Protein AF-A0A2M9TI39-F1 (afdb_monomer)

Mean predicted aligned error: 11.12 Å

Solvent-accessible surface area (backbone atoms only — not comparable to full-atom values): 5118 Å² total; per-residue (Å²): 124,42,74,55,75,45,51,64,69,66,52,58,74,42,44,82,79,48,66,87,52,55,70,70,56,53,52,54,48,43,43,29,35,42,68,8,40,35,68,71,54,56,51,51,53,52,51,53,49,53,60,46,57,68,85,54,78,93,82,89,78,94,66,60,71,72,56,48,54,52,50,52,51,51,51,52,52,55,52,51,50,56,62,71,78,105

Foldseek 3Di:
DADQQDAPVVLVVCVVVCVVDDPVVSVLCCCCNHVVDDNVRSVVVVVVVVVCVVPHDDDDDDDDPVVVVVVVVVVVVVVVVVVVVD

Radius of gyration: 18.75 Å; Cα contacts (8 Å, |Δi|>4): 41; chains: 1; bounding box: 46×30×42 Å

pLDDT: mean 82.38, std 8.93, range [53.44, 94.31]

Nearest PDB structures (foldseek):
  3m8j-assembly1_B  TM=6.008E-01  e=1.988E+00  Escherichia coli

Sequence (86 aa):
MARPTMTAEAFEALQPRLSHLTLSTIEITREVLVEGKSQSEVARVRAAAKEIERGWRKVEVWLPPEMAEQVRKMEAEARAQLAREK

Structure (mmCIF, N/CA/C/O backbone):
data_AF-A0A2M9TI39-F1
#
_entry.id   AF-A0A2M9TI39-F1
#
loop_
_atom_site.group_PDB
_atom_site.id
_atom_site.type_symbol
_atom_site.label_atom_id
_atom_site.label_alt_id
_atom_site.label_comp_id
_atom_site.label_asym_id
_atom_site.label_entity_id
_atom_site.label_seq_id
_atom_site.pdbx_PDB_ins_code
_atom_site.Cartn_x
_atom_site.Cartn_y
_atom_site.Cartn_z
_atom_site.occupancy
_atom_site.B_iso_or_equiv
_atom_site.auth_seq_id
_atom_site.auth_comp_id
_atom_site.auth_asym_id
_atom_site.auth_atom_id
_atom_site.pdbx_PDB_model_num
ATOM 1 N N . MET A 1 1 ? -2.828 15.544 7.051 1.00 59.03 1 MET A N 1
ATOM 2 C CA . MET A 1 1 ? -3.065 14.831 8.324 1.00 59.03 1 MET A CA 1
ATOM 3 C C . MET A 1 1 ? -4.386 15.292 8.921 1.00 59.03 1 MET A C 1
ATOM 5 O O . MET A 1 1 ? -4.507 16.465 9.261 1.00 59.03 1 MET A O 1
ATOM 9 N N . ALA A 1 2 ? -5.389 14.414 8.961 1.00 69.50 2 ALA A N 1
ATOM 10 C CA . ALA A 1 2 ? -6.631 14.671 9.685 1.00 69.50 2 ALA A CA 1
ATOM 11 C C . ALA A 1 2 ? -6.418 14.367 11.179 1.00 69.50 2 ALA A C 1
ATOM 13 O O . ALA A 1 2 ? -5.465 13.691 11.564 1.00 69.50 2 ALA A O 1
ATOM 14 N N . ARG A 1 3 ? -7.270 14.900 12.055 1.00 76.88 3 ARG A N 1
ATOM 15 C CA . ARG A 1 3 ? -7.173 14.606 13.488 1.00 76.88 3 ARG A CA 1
ATOM 16 C C . ARG A 1 3 ? -7.818 13.238 13.766 1.00 76.88 3 ARG A C 1
ATOM 18 O O . ARG A 1 3 ? -8.967 13.058 13.358 1.00 76.88 3 ARG A O 1
ATOM 25 N N . PRO A 1 4 ? -7.142 12.306 14.468 1.00 79.31 4 PRO A N 1
ATOM 26 C CA . PRO A 1 4 ? -7.778 11.081 14.948 1.00 79.31 4 PRO A CA 1
ATOM 27 C C . PRO A 1 4 ? -9.048 11.424 15.727 1.00 79.31 4 PRO A C 1
ATOM 29 O O . PRO A 1 4 ? -9.026 12.292 16.603 1.00 79.31 4 PRO A O 1
ATOM 32 N N . THR A 1 5 ? -10.162 10.796 15.362 1.00 83.56 5 THR A N 1
ATOM 33 C CA . THR A 1 5 ? -11.484 11.097 15.937 1.00 83.56 5 THR A CA 1
ATOM 34 C C . THR A 1 5 ? -11.865 10.088 17.026 1.00 83.56 5 THR A C 1
ATOM 36 O O . THR A 1 5 ? -12.695 10.398 17.876 1.00 83.56 5 THR A O 1
ATOM 39 N N . MET A 1 6 ? -11.239 8.905 17.050 1.00 89.25 6 MET A N 1
ATOM 40 C CA . MET A 1 6 ? -11.429 7.880 18.084 1.00 89.25 6 MET A CA 1
ATOM 41 C C . MET A 1 6 ? -10.169 7.027 18.290 1.00 89.25 6 MET A C 1
ATOM 43 O O . MET A 1 6 ? -9.275 7.019 17.449 1.00 89.25 6 MET A O 1
ATOM 47 N N . THR A 1 7 ? -10.089 6.306 19.410 1.00 91.50 7 THR A N 1
ATOM 48 C CA . THR A 1 7 ? -8.983 5.377 19.697 1.00 91.50 7 THR A CA 1
ATOM 49 C C . THR A 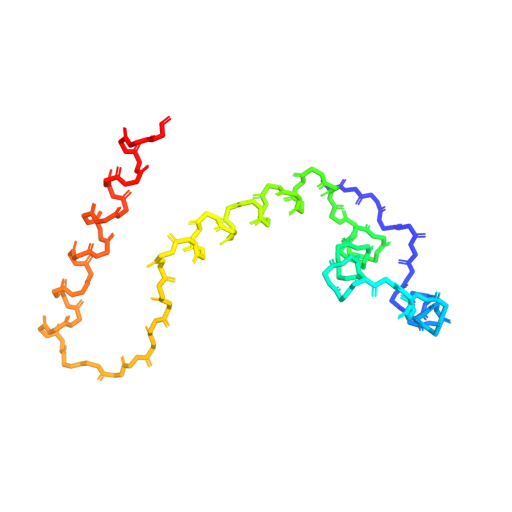1 7 ? -9.194 4.020 19.026 1.00 91.50 7 THR A C 1
ATOM 51 O O . THR A 1 7 ? -10.303 3.689 18.597 1.00 91.50 7 THR A O 1
ATOM 54 N N . ALA A 1 8 ? -8.131 3.213 18.962 1.00 88.75 8 ALA A N 1
ATOM 55 C CA . ALA A 1 8 ? -8.209 1.857 18.431 1.00 88.75 8 ALA A CA 1
ATOM 56 C C . ALA A 1 8 ? -9.180 0.993 19.248 1.00 88.75 8 ALA A C 1
ATOM 58 O O . ALA A 1 8 ? -10.060 0.381 18.656 1.00 88.75 8 ALA A O 1
ATOM 59 N N . GLU A 1 9 ? -9.112 1.004 20.587 1.00 87.44 9 GLU A N 1
ATOM 60 C CA . GLU A 1 9 ? -10.031 0.192 21.402 1.00 87.44 9 GLU A CA 1
ATOM 61 C C . GLU A 1 9 ? -11.498 0.594 21.215 1.00 87.44 9 GLU A C 1
ATOM 63 O O . GLU A 1 9 ? -12.375 -0.267 21.151 1.00 87.44 9 GLU A O 1
ATOM 68 N N . ALA A 1 10 ? -11.773 1.896 21.080 1.00 88.25 10 ALA A N 1
ATOM 69 C CA . ALA A 1 10 ? -13.124 2.383 20.820 1.00 88.25 10 ALA A CA 1
ATOM 70 C C . ALA A 1 10 ? -13.644 1.920 19.449 1.00 88.25 10 ALA A C 1
ATOM 72 O O . ALA A 1 10 ? -14.826 1.609 19.312 1.00 88.25 10 ALA A O 1
ATOM 73 N N . PHE A 1 11 ? -12.767 1.843 18.446 1.00 89.88 11 PHE A N 1
ATOM 74 C CA . PHE A 1 11 ? -13.106 1.316 17.129 1.00 89.88 11 PHE A CA 1
ATOM 75 C C . PHE A 1 11 ? -13.346 -0.201 17.159 1.00 89.88 11 PHE A C 1
ATOM 77 O O . PHE A 1 11 ? -14.333 -0.672 16.594 1.00 89.88 11 PHE A O 1
ATOM 84 N N . GLU A 1 12 ? -12.509 -0.963 17.869 1.00 89.62 12 GLU A N 1
ATOM 85 C CA . GLU A 1 12 ? -12.675 -2.418 17.993 1.00 89.62 12 GLU A CA 1
ATOM 86 C C . GLU A 1 12 ? -13.988 -2.789 18.698 1.00 89.62 12 GLU A C 1
ATOM 88 O O . GLU A 1 12 ? -14.687 -3.711 18.277 1.00 89.62 12 GLU A O 1
ATOM 93 N N . ALA A 1 13 ? -14.409 -2.004 19.694 1.00 91.69 13 ALA A N 1
ATOM 94 C CA . ALA A 1 13 ? -15.711 -2.172 20.343 1.00 91.69 13 ALA A CA 1
ATOM 95 C C . ALA A 1 13 ? -16.907 -2.000 19.378 1.00 91.69 13 ALA A C 1
ATOM 97 O O . ALA A 1 13 ? -18.003 -2.498 19.650 1.00 91.69 13 ALA A O 1
ATOM 98 N N . LEU A 1 14 ? -16.719 -1.318 18.241 1.00 88.31 14 LEU A N 1
ATOM 99 C CA . LEU A 1 14 ? -17.744 -1.130 17.213 1.00 88.31 14 LEU A CA 1
ATOM 100 C C . LEU A 1 14 ? -17.737 -2.234 16.143 1.00 88.31 14 LEU A C 1
ATOM 102 O O . LEU A 1 14 ? -18.735 -2.355 15.427 1.00 88.31 14 LEU A O 1
ATOM 106 N N . GLN A 1 15 ? -16.697 -3.075 16.054 1.00 81.81 15 GLN A N 1
ATOM 107 C CA . GLN A 1 15 ? -16.583 -4.128 15.031 1.00 81.81 15 GLN A CA 1
ATOM 108 C C . GLN A 1 15 ? -17.825 -5.026 14.887 1.00 81.81 15 GLN A C 1
ATOM 110 O O . GLN A 1 15 ? -18.252 -5.235 13.748 1.00 81.81 15 GLN A O 1
ATOM 115 N N . PRO A 1 16 ? -18.479 -5.509 15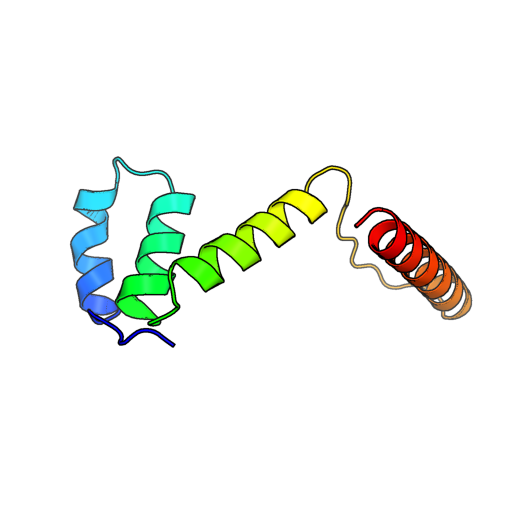.969 1.00 87.31 16 PRO A N 1
ATOM 116 C CA . PRO A 1 16 ? -19.666 -6.357 15.836 1.00 87.31 16 PRO A CA 1
ATOM 117 C C . PRO A 1 16 ? -20.795 -5.679 15.053 1.00 87.31 16 PRO A C 1
ATOM 119 O O . PRO A 1 16 ? -21.537 -6.330 14.316 1.00 87.31 16 PRO A O 1
ATOM 122 N N . ARG A 1 17 ? -20.898 -4.349 15.167 1.00 85.88 17 ARG A N 1
ATOM 123 C CA . ARG A 1 17 ? -21.903 -3.530 14.478 1.00 85.88 17 ARG A CA 1
ATOM 124 C C . ARG A 1 17 ? -21.509 -3.220 13.038 1.00 85.88 17 ARG A C 1
ATOM 126 O O . ARG A 1 17 ? -22.388 -2.956 12.227 1.00 85.88 17 ARG A O 1
ATOM 133 N N . LEU A 1 18 ? -20.217 -3.271 12.717 1.00 82.19 18 LEU A N 1
ATOM 134 C CA . LEU A 1 18 ? -19.672 -3.049 11.375 1.00 82.19 18 LEU A CA 1
ATOM 135 C C . LEU A 1 18 ? -19.627 -4.331 10.527 1.00 82.19 18 LEU A C 1
ATOM 137 O O . LEU A 1 18 ? -19.279 -4.259 9.356 1.00 82.19 18 LEU A O 1
ATOM 141 N N . SER A 1 19 ? -20.029 -5.478 11.081 1.00 80.38 19 SER A N 1
ATOM 142 C CA . SER A 1 19 ? -20.030 -6.798 10.421 1.00 80.38 19 SER A CA 1
ATOM 143 C C . SER A 1 19 ? -20.809 -6.875 9.100 1.00 80.38 19 SER A C 1
ATOM 145 O O . SER A 1 19 ? -20.564 -7.768 8.295 1.00 80.38 19 SER A O 1
ATOM 147 N N . HIS A 1 20 ? -21.728 -5.939 8.856 1.00 85.56 20 HIS A N 1
ATOM 148 C CA . HIS A 1 20 ? -22.486 -5.828 7.608 1.00 85.56 20 HIS A CA 1
ATOM 149 C C . HIS A 1 20 ? -21.721 -5.106 6.481 1.00 85.56 20 HIS A C 1
ATOM 151 O O . HIS A 1 20 ? -22.170 -5.110 5.335 1.00 85.56 20 HIS A O 1
ATOM 157 N N . LEU A 1 21 ? -20.598 -4.452 6.792 1.00 84.19 21 LEU A N 1
ATOM 158 C CA . LEU A 1 21 ? -19.766 -3.737 5.828 1.00 84.19 21 LEU A CA 1
ATOM 159 C C . LEU A 1 21 ? -18.686 -4.648 5.245 1.00 84.19 21 LEU A C 1
ATOM 161 O O . LEU A 1 21 ? -18.280 -5.645 5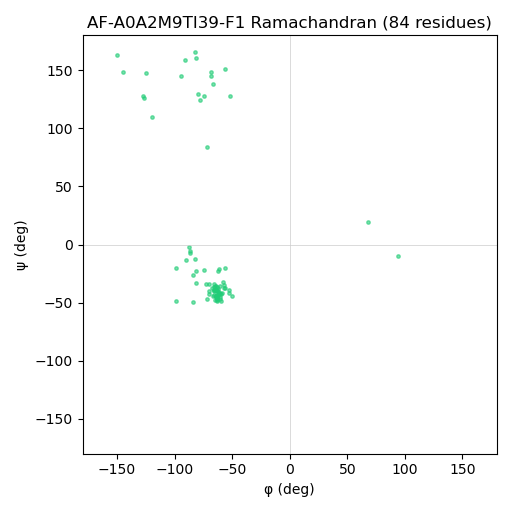.839 1.00 84.19 21 LEU A O 1
ATOM 165 N N . THR A 1 22 ? -18.164 -4.267 4.079 1.00 84.62 22 THR A N 1
ATOM 166 C CA . THR A 1 22 ? -17.016 -4.973 3.500 1.00 84.62 22 THR A CA 1
ATOM 167 C C . THR A 1 22 ? -15.757 -4.739 4.333 1.00 84.62 22 THR A C 1
ATOM 169 O O . THR A 1 22 ? -15.564 -3.648 4.877 1.00 84.62 22 THR A O 1
ATOM 172 N N . LEU A 1 23 ? -14.856 -5.727 4.363 1.00 80.69 23 LEU A N 1
ATOM 173 C CA . LEU A 1 23 ? -13.555 -5.607 5.034 1.00 80.69 23 LEU A CA 1
ATOM 174 C C . LEU A 1 23 ? -12.791 -4.359 4.565 1.00 80.69 23 LEU A C 1
ATOM 176 O O . LEU A 1 23 ? -12.294 -3.595 5.387 1.00 80.69 23 LEU A O 1
ATOM 180 N N . SER A 1 24 ? -12.818 -4.067 3.259 1.00 79.12 24 SER A N 1
ATOM 181 C CA . SER A 1 24 ? -12.198 -2.856 2.709 1.00 79.12 24 SER A CA 1
ATOM 182 C C . SER A 1 24 ? -12.802 -1.566 3.272 1.00 79.12 24 SER A C 1
ATOM 184 O O . SER A 1 24 ? -12.077 -0.591 3.451 1.00 79.12 24 SER A O 1
ATOM 186 N N . THR A 1 25 ? -14.110 -1.520 3.533 1.00 83.94 25 THR A N 1
ATOM 187 C CA . THR A 1 25 ? -14.767 -0.347 4.129 1.00 83.94 25 THR A CA 1
ATOM 188 C C . THR A 1 25 ? -14.360 -0.174 5.589 1.00 83.94 25 THR A C 1
ATOM 190 O O . THR A 1 25 ? -14.117 0.951 6.029 1.00 83.94 25 THR A O 1
ATOM 193 N N . ILE A 1 26 ? -14.255 -1.276 6.332 1.00 87.00 26 ILE A N 1
ATOM 194 C CA . ILE A 1 26 ? -13.837 -1.269 7.738 1.00 87.00 26 ILE A CA 1
ATOM 195 C C . ILE A 1 26 ? -12.392 -0.768 7.853 1.00 87.00 26 ILE A C 1
ATOM 197 O O . ILE A 1 26 ? -12.121 0.124 8.654 1.00 87.00 26 ILE A O 1
ATOM 201 N N . GLU A 1 27 ? -11.489 -1.254 7.000 1.00 87.25 27 GLU A N 1
ATOM 202 C CA . GLU A 1 27 ? -10.093 -0.804 6.960 1.00 87.25 27 GLU A CA 1
ATOM 203 C C . GLU A 1 27 ? -9.964 0.696 6.672 1.00 87.25 27 GLU A C 1
ATOM 205 O O . GLU A 1 27 ? -9.287 1.405 7.413 1.00 87.25 27 GLU A O 1
ATOM 210 N N . ILE A 1 28 ? -10.655 1.205 5.641 1.00 87.12 28 ILE A N 1
ATOM 211 C CA . ILE A 1 28 ? -10.642 2.639 5.298 1.00 87.12 28 ILE A CA 1
ATOM 212 C C . ILE A 1 28 ? -11.140 3.474 6.481 1.00 87.12 28 ILE A C 1
ATOM 214 O O . ILE A 1 28 ? -10.580 4.522 6.801 1.00 87.12 28 ILE A O 1
ATOM 218 N N . THR A 1 29 ? -12.193 3.000 7.143 1.00 85.69 29 THR A N 1
ATOM 219 C CA . THR A 1 29 ? -12.787 3.694 8.284 1.00 85.69 29 THR A CA 1
ATOM 220 C C . THR A 1 29 ? -11.814 3.725 9.467 1.00 85.69 29 THR A C 1
ATOM 222 O O . THR A 1 29 ? -11.667 4.770 10.099 1.00 85.69 29 THR A O 1
ATOM 225 N N . ARG A 1 30 ? -11.081 2.634 9.725 1.00 89.62 30 ARG A N 1
ATOM 226 C CA . ARG A 1 30 ? -10.028 2.572 10.752 1.00 89.62 30 ARG A CA 1
ATOM 227 C C .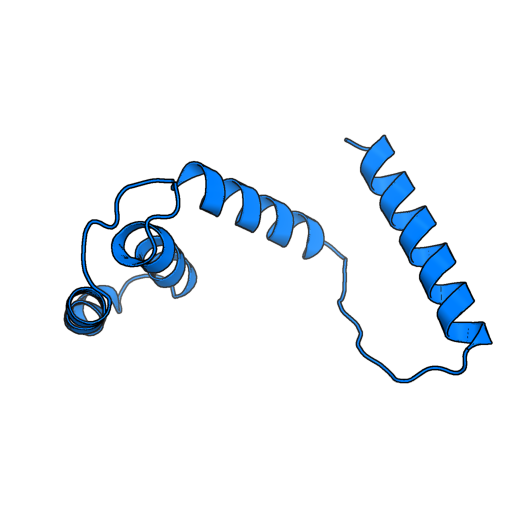 ARG A 1 30 ? -8.879 3.535 10.447 1.00 89.62 30 ARG A C 1
ATOM 229 O O . ARG A 1 30 ? -8.477 4.309 11.312 1.00 89.62 30 ARG A O 1
ATOM 236 N N . GLU A 1 31 ? -8.390 3.534 9.210 1.00 89.00 31 GLU A N 1
ATOM 237 C CA . GLU A 1 31 ? -7.318 4.421 8.738 1.00 89.00 31 GLU A CA 1
ATOM 238 C C . GLU A 1 31 ? -7.646 5.910 8.952 1.00 89.00 31 GLU A C 1
ATOM 240 O O . GLU A 1 31 ? -6.786 6.710 9.319 1.00 89.00 31 GLU A O 1
ATOM 245 N N . VAL A 1 32 ? -8.906 6.298 8.763 1.00 90.12 32 VAL A N 1
ATOM 246 C CA . VAL A 1 32 ? -9.334 7.694 8.916 1.00 90.12 32 VAL A CA 1
ATOM 247 C C . VAL A 1 32 ? -9.642 8.035 10.374 1.00 90.12 32 VAL A C 1
ATOM 249 O O . VAL A 1 32 ? -9.171 9.051 10.885 1.00 90.12 32 VAL A O 1
ATOM 252 N N . LEU A 1 33 ? -10.436 7.207 11.056 1.00 87.81 33 LEU A N 1
ATOM 253 C CA . LEU A 1 33 ? -10.967 7.537 12.381 1.00 87.81 33 LEU A CA 1
ATOM 254 C C . LEU A 1 33 ? -9.968 7.277 13.511 1.00 87.81 33 LEU A C 1
ATOM 256 O O . LEU A 1 33 ? -9.972 8.034 14.483 1.00 87.81 33 LEU A O 1
ATOM 260 N N . VAL A 1 34 ? -9.116 6.256 13.369 1.00 90.88 34 VAL A N 1
ATOM 261 C CA . VAL A 1 34 ? -8.124 5.848 14.377 1.00 90.88 34 VAL A CA 1
ATOM 262 C C . VAL A 1 34 ? -6.742 6.396 14.044 1.00 90.88 34 VAL A C 1
ATOM 264 O O . VAL A 1 34 ? -6.093 6.997 14.895 1.00 90.88 34 VAL A O 1
ATOM 267 N N . GLU A 1 35 ? -6.288 6.225 12.801 1.00 86.62 35 GLU A N 1
ATOM 268 C CA . GLU A 1 35 ? -4.932 6.637 12.399 1.00 86.62 35 GLU A CA 1
ATOM 269 C C . GLU A 1 35 ? -4.863 8.108 11.953 1.00 86.62 35 GLU A C 1
ATOM 271 O O . GLU A 1 35 ? -3.774 8.639 11.744 1.00 86.62 35 GLU A O 1
ATOM 276 N N . GLY A 1 36 ? -6.007 8.794 11.822 1.00 88.69 36 GLY A N 1
ATOM 277 C CA . GLY A 1 36 ? -6.064 10.212 11.449 1.00 88.69 36 GLY A CA 1
ATOM 278 C C . GLY A 1 36 ? -5.619 10.494 10.010 1.00 88.69 36 GLY A C 1
ATOM 279 O O . GLY A 1 36 ? -5.265 11.627 9.667 1.00 88.69 36 GLY A O 1
ATOM 280 N N . LYS A 1 37 ? -5.610 9.492 9.128 1.00 89.31 37 LYS A N 1
ATOM 281 C CA . LYS A 1 37 ? -5.298 9.726 7.714 1.00 89.31 37 LYS A CA 1
ATOM 282 C C . LYS A 1 37 ? -6.415 10.542 7.066 1.00 89.31 37 LYS A C 1
ATOM 284 O O . LYS A 1 37 ? -7.593 10.389 7.390 1.00 89.31 37 LYS A O 1
ATOM 289 N N . SER A 1 38 ? -6.068 11.421 6.125 1.00 90.38 38 SER A N 1
ATOM 290 C CA . SER A 1 38 ? -7.096 12.100 5.335 1.00 90.38 38 SER A CA 1
ATOM 291 C C . SER A 1 38 ? -7.823 11.092 4.447 1.00 90.38 38 SER A C 1
ATOM 293 O O . SER A 1 38 ? -7.181 10.277 3.784 1.00 90.38 38 SER A O 1
ATOM 295 N N . GLN A 1 39 ? -9.150 11.201 4.349 1.00 85.44 39 GLN A N 1
ATOM 296 C CA . GLN A 1 39 ? -9.944 10.395 3.412 1.00 85.44 39 GLN A CA 1
ATOM 297 C C . GLN A 1 39 ? -9.406 10.509 1.976 1.00 85.44 39 GLN A C 1
ATOM 299 O O . GLN A 1 39 ? -9.299 9.511 1.266 1.00 85.44 39 GLN A O 1
ATOM 304 N N . SER A 1 40 ? -8.988 11.713 1.573 1.00 86.75 40 SER A N 1
ATOM 305 C CA . SER A 1 40 ? -8.407 11.971 0.252 1.00 86.75 40 SER A CA 1
ATOM 306 C C . SER A 1 40 ? -7.059 11.273 0.046 1.00 86.75 40 SER A C 1
ATOM 308 O O . SER A 1 40 ? -6.750 10.859 -1.068 1.00 86.75 40 SER A O 1
ATOM 310 N N . GLU A 1 41 ? -6.250 11.133 1.099 1.00 83.75 41 GLU A N 1
ATOM 311 C CA . GLU A 1 41 ? -4.964 10.422 1.045 1.00 83.75 41 GLU A CA 1
ATOM 312 C C . GLU A 1 41 ? -5.194 8.911 0.929 1.00 83.75 41 GLU A C 1
ATOM 314 O O . GLU A 1 41 ? -4.639 8.279 0.031 1.00 83.75 41 GLU A O 1
ATOM 319 N N . VAL A 1 42 ? -6.083 8.348 1.756 1.00 85.75 42 VAL A N 1
ATOM 320 C CA . VAL A 1 42 ? -6.450 6.920 1.714 1.00 85.75 42 VAL A CA 1
ATOM 321 C C . VAL A 1 42 ? -7.037 6.545 0.348 1.00 85.75 42 VAL A C 1
ATOM 323 O O . VAL A 1 42 ? -6.651 5.532 -0.238 1.00 85.75 42 VAL A O 1
ATOM 326 N N . ALA A 1 43 ? -7.910 7.389 -0.213 1.00 83.94 43 ALA A N 1
ATOM 327 C CA . ALA A 1 43 ? -8.482 7.179 -1.541 1.00 83.94 43 ALA A CA 1
ATOM 328 C C . ALA A 1 43 ? -7.415 7.182 -2.649 1.00 83.94 43 ALA A C 1
ATOM 330 O O . ALA A 1 43 ? -7.436 6.310 -3.517 1.00 83.94 43 ALA A O 1
ATOM 331 N N . ARG A 1 44 ? -6.452 8.115 -2.609 1.00 82.06 44 ARG A N 1
ATOM 332 C CA . ARG A 1 44 ? -5.344 8.174 -3.582 1.00 82.06 44 ARG A CA 1
ATOM 333 C C . ARG A 1 44 ? -4.447 6.942 -3.507 1.00 82.06 44 ARG A C 1
ATOM 335 O O . ARG A 1 44 ? -4.112 6.383 -4.547 1.00 82.06 44 ARG A O 1
ATOM 342 N N . VAL A 1 45 ? -4.085 6.507 -2.299 1.00 82.31 45 VAL A N 1
ATOM 343 C CA . VAL A 1 45 ? -3.238 5.320 -2.095 1.00 82.31 45 VAL A CA 1
ATOM 344 C C . VAL A 1 45 ? -3.939 4.063 -2.605 1.00 82.31 45 VAL A C 1
ATOM 346 O O . VAL A 1 45 ? -3.340 3.294 -3.350 1.00 82.31 45 VAL A O 1
ATOM 349 N N . ARG A 1 46 ? -5.223 3.873 -2.281 1.00 80.69 46 ARG A N 1
ATOM 350 C CA . ARG A 1 46 ? -5.983 2.704 -2.750 1.00 80.69 46 ARG A CA 1
ATOM 351 C C . ARG A 1 46 ? -6.270 2.739 -4.250 1.00 80.69 46 ARG A C 1
ATOM 353 O O . ARG A 1 46 ? -6.270 1.687 -4.879 1.00 80.69 46 ARG A O 1
ATOM 360 N N . ALA A 1 47 ? -6.480 3.916 -4.841 1.00 76.44 47 ALA A N 1
ATOM 361 C CA . ALA A 1 47 ? -6.574 4.053 -6.294 1.00 76.44 47 ALA A CA 1
ATOM 362 C C . ALA A 1 47 ? -5.252 3.663 -6.973 1.00 76.44 47 ALA A C 1
ATOM 364 O O . ALA A 1 47 ? -5.264 2.881 -7.917 1.00 76.44 47 ALA A O 1
ATOM 365 N N . ALA A 1 48 ? -4.115 4.127 -6.446 1.00 70.94 48 ALA A N 1
ATOM 366 C CA . ALA A 1 48 ? -2.799 3.724 -6.936 1.00 70.94 48 ALA A CA 1
ATOM 367 C C . ALA A 1 48 ? -2.552 2.213 -6.767 1.00 70.94 48 ALA A C 1
ATOM 369 O O . ALA A 1 48 ? -2.027 1.582 -7.676 1.00 70.94 48 ALA A O 1
ATOM 370 N N . ALA A 1 49 ? -2.975 1.620 -5.646 1.00 69.94 49 ALA A N 1
ATOM 371 C CA . ALA A 1 49 ? -2.879 0.178 -5.426 1.00 69.94 49 ALA A CA 1
ATOM 372 C C . ALA A 1 49 ? -3.732 -0.620 -6.428 1.00 69.94 49 ALA A C 1
ATOM 374 O O . ALA A 1 49 ? -3.230 -1.566 -7.025 1.00 69.94 49 ALA A O 1
ATOM 375 N N . LYS A 1 50 ? -4.979 -0.202 -6.690 1.00 69.19 50 LYS A N 1
ATOM 376 C CA . LYS A 1 50 ? -5.852 -0.842 -7.692 1.00 69.19 50 LYS A CA 1
ATOM 377 C C . LYS A 1 50 ? -5.316 -0.739 -9.120 1.00 69.19 50 LYS A C 1
ATOM 379 O O . LYS A 1 50 ? -5.498 -1.666 -9.902 1.00 69.19 50 LYS A O 1
ATOM 384 N N . GLU A 1 51 ? -4.680 0.376 -9.467 1.00 62.62 51 GLU A N 1
ATOM 385 C CA . GLU A 1 51 ? -4.013 0.544 -10.765 1.00 62.62 51 GLU A CA 1
ATOM 386 C C . GLU A 1 51 ? -2.839 -0.428 -10.917 1.00 62.62 51 GLU A C 1
ATOM 388 O O . GLU A 1 51 ? -2.668 -1.024 -11.975 1.00 62.62 51 GLU A O 1
ATOM 393 N N . ILE A 1 52 ? -2.081 -0.658 -9.842 1.00 62.28 52 ILE A N 1
ATOM 394 C CA . ILE A 1 52 ? -1.025 -1.676 -9.818 1.00 62.28 52 ILE A CA 1
ATOM 395 C C . ILE A 1 52 ? -1.649 -3.081 -9.918 1.00 62.28 52 ILE A C 1
ATOM 397 O O . ILE A 1 52 ? -1.210 -3.897 -10.715 1.00 62.28 52 ILE A O 1
ATOM 401 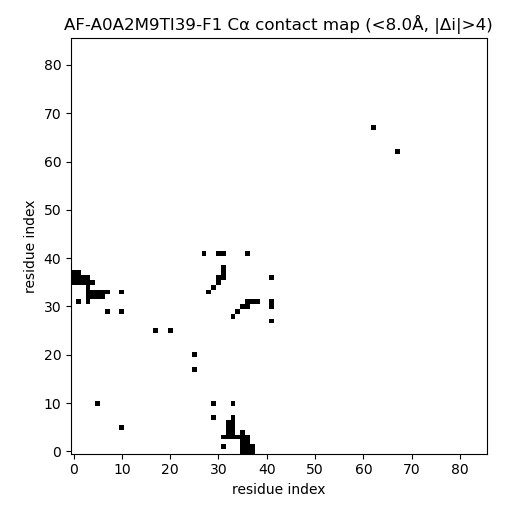N N . GLU A 1 53 ? -2.727 -3.377 -9.193 1.00 57.44 53 GLU A N 1
ATOM 402 C CA . GLU A 1 53 ? -3.388 -4.694 -9.234 1.00 57.44 53 GLU A CA 1
ATOM 403 C C . GLU A 1 53 ? -3.963 -5.073 -10.612 1.00 57.44 53 GLU A C 1
ATOM 405 O O . GLU A 1 53 ? -4.121 -6.261 -10.910 1.00 57.44 53 GLU A O 1
ATOM 410 N N . ARG A 1 54 ? -4.258 -4.101 -11.488 1.00 60.00 54 ARG A N 1
ATOM 411 C CA . ARG A 1 54 ? -4.668 -4.371 -12.873 1.00 60.00 54 ARG A CA 1
ATOM 412 C C . ARG A 1 54 ? -3.471 -4.861 -13.695 1.00 60.00 54 ARG A C 1
ATOM 414 O O . ARG A 1 54 ? -2.823 -4.106 -14.407 1.00 60.00 54 ARG A O 1
ATOM 421 N N . GLY A 1 55 ? -3.195 -6.159 -13.607 1.00 69.88 55 GLY A N 1
ATOM 422 C CA . GLY A 1 55 ? -2.228 -6.859 -14.457 1.00 69.88 55 GLY A CA 1
ATOM 423 C C . GLY A 1 55 ? -0.812 -6.981 -13.890 1.00 69.88 55 GLY A C 1
ATOM 424 O O . GLY A 1 55 ? -0.036 -7.767 -14.433 1.00 69.88 55 GLY A O 1
ATOM 425 N N . TRP A 1 56 ? -0.476 -6.302 -12.786 1.00 75.50 56 TRP A N 1
ATOM 426 C CA . TRP A 1 56 ? 0.826 -6.470 -12.135 1.00 75.50 56 TRP A CA 1
ATOM 427 C C . TRP A 1 56 ? 0.773 -7.502 -11.012 1.00 75.50 56 TRP A C 1
ATOM 429 O O . TRP A 1 56 ? -0.207 -7.627 -10.279 1.00 75.50 56 TRP A O 1
ATOM 439 N N . ARG A 1 57 ? 1.867 -8.251 -10.859 1.00 74.75 57 ARG A N 1
ATOM 440 C CA . ARG A 1 57 ? 2.039 -9.266 -9.817 1.00 74.75 57 ARG A CA 1
ATOM 441 C C . ARG A 1 57 ? 3.328 -8.996 -9.050 1.00 74.75 57 ARG A C 1
ATOM 443 O O . ARG A 1 57 ? 4.394 -8.944 -9.655 1.00 74.75 57 ARG A O 1
ATOM 450 N N . LYS A 1 58 ? 3.241 -8.888 -7.720 1.00 76.75 58 LYS A N 1
ATOM 451 C CA . LYS A 1 58 ? 4.425 -8.848 -6.848 1.00 76.75 58 LYS A CA 1
ATOM 452 C C . LYS A 1 58 ? 5.023 -10.254 -6.744 1.00 76.75 58 LYS A C 1
ATOM 454 O O . LYS A 1 58 ? 4.307 -11.201 -6.426 1.00 76.75 58 LYS A O 1
ATOM 459 N N . VAL A 1 59 ? 6.322 -10.382 -7.002 1.00 78.94 59 VAL A N 1
ATOM 460 C CA . VAL A 1 59 ? 7.075 -11.638 -6.879 1.00 78.94 59 VAL 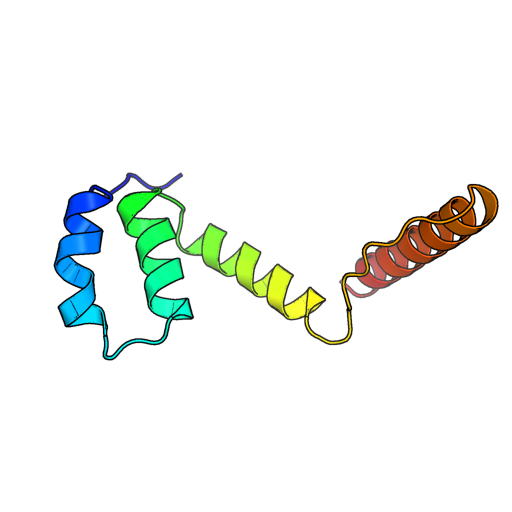A CA 1
ATOM 461 C C . VAL A 1 59 ? 8.297 -11.388 -5.997 1.00 78.94 59 VAL A C 1
ATOM 463 O O . VAL A 1 59 ? 9.059 -10.462 -6.259 1.00 78.94 59 VAL A O 1
ATOM 466 N N . GLU A 1 60 ? 8.484 -12.203 -4.957 1.00 81.94 60 GLU A N 1
ATOM 467 C CA . GLU A 1 60 ? 9.648 -12.163 -4.060 1.00 81.94 60 GLU A CA 1
ATOM 468 C C . GLU 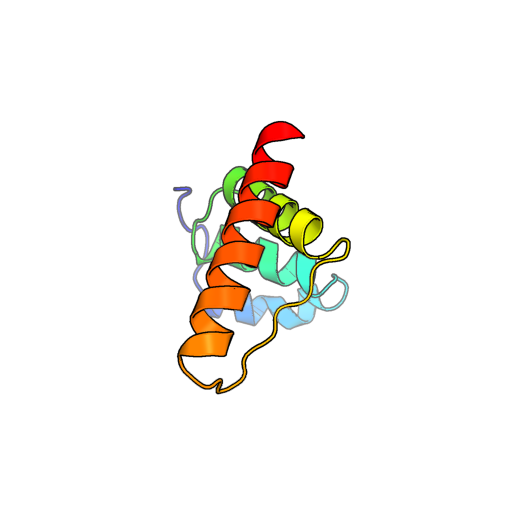A 1 60 ? 10.372 -13.511 -4.137 1.00 81.94 60 GLU A C 1
ATOM 470 O O . GLU A 1 60 ? 9.846 -14.531 -3.696 1.00 81.94 60 GLU A O 1
ATOM 475 N N . VAL A 1 61 ? 11.561 -13.526 -4.746 1.00 88.25 61 VAL A N 1
ATOM 476 C CA . VAL A 1 61 ? 12.387 -14.728 -4.940 1.00 88.25 61 VAL A CA 1
ATOM 477 C C . VAL A 1 61 ? 13.872 -14.382 -4.835 1.00 88.25 61 VAL A C 1
ATOM 479 O O . VAL A 1 61 ? 14.290 -13.287 -5.210 1.00 88.25 61 VAL A O 1
ATOM 482 N N . TRP A 1 62 ? 14.679 -15.323 -4.345 1.00 91.06 62 TRP A N 1
ATOM 483 C CA . TRP A 1 62 ? 16.136 -15.194 -4.361 1.00 91.06 62 TRP A CA 1
ATOM 484 C C . TRP A 1 62 ? 16.666 -15.510 -5.757 1.00 91.06 62 TRP A C 1
ATOM 486 O O . TRP A 1 62 ? 16.406 -16.587 -6.293 1.00 91.06 62 TRP A O 1
ATOM 496 N N . LEU A 1 63 ? 17.407 -14.568 -6.338 1.00 91.25 63 LEU A N 1
ATOM 497 C CA . LEU A 1 63 ? 17.946 -14.662 -7.691 1.00 91.25 63 LEU A CA 1
ATOM 498 C C . LEU A 1 63 ? 19.467 -14.466 -7.675 1.00 91.25 63 LEU A C 1
ATOM 500 O O . LEU A 1 63 ? 19.971 -13.680 -6.867 1.00 91.25 63 LEU A O 1
ATOM 504 N N . PRO A 1 64 ? 20.207 -15.121 -8.585 1.00 94.31 64 PRO A N 1
ATOM 505 C CA . PRO A 1 64 ? 21.596 -14.778 -8.862 1.00 94.31 64 PRO A CA 1
ATOM 506 C C . PRO A 1 64 ? 21.738 -13.300 -9.271 1.00 94.31 64 PRO A C 1
ATOM 508 O O . PRO A 1 64 ? 20.811 -12.740 -9.868 1.00 94.31 64 PRO A O 1
ATOM 511 N N . PRO A 1 65 ? 22.892 -12.662 -9.006 1.00 91.06 65 PRO A N 1
ATOM 512 C CA . PRO A 1 65 ? 23.081 -11.225 -9.221 1.00 91.06 65 PRO A CA 1
ATOM 513 C C . PRO A 1 65 ? 22.811 -10.787 -10.668 1.00 91.06 65 PRO A C 1
ATOM 515 O O . PRO A 1 65 ? 22.201 -9.745 -10.882 1.00 91.06 65 PRO A O 1
ATOM 518 N N . GLU A 1 66 ? 23.177 -11.603 -11.659 1.00 92.19 66 GLU A N 1
ATOM 519 C CA . GLU A 1 66 ? 22.926 -11.299 -13.075 1.00 92.19 66 GLU A CA 1
ATOM 520 C C . GLU A 1 66 ? 21.425 -11.207 -13.403 1.00 92.19 66 GLU A C 1
ATOM 522 O O . GLU A 1 66 ? 20.991 -10.298 -14.111 1.00 92.19 66 GLU A O 1
ATOM 527 N N . MET A 1 67 ? 20.606 -12.098 -12.834 1.00 87.25 67 MET A N 1
ATOM 528 C CA . MET A 1 67 ? 19.150 -12.071 -13.020 1.00 87.25 67 MET A CA 1
ATOM 529 C C . MET A 1 67 ? 18.502 -10.919 -12.250 1.00 87.25 67 MET A C 1
ATOM 531 O O . MET A 1 67 ? 17.537 -10.329 -12.732 1.00 87.25 67 MET A O 1
ATOM 535 N N . ALA A 1 68 ? 19.037 -10.561 -11.080 1.00 91.50 68 ALA A N 1
ATOM 536 C CA . ALA A 1 68 ? 18.566 -9.399 -10.332 1.00 91.50 68 ALA A CA 1
ATOM 537 C C . ALA A 1 68 ? 18.762 -8.098 -11.131 1.00 91.50 68 ALA A C 1
ATOM 539 O O . ALA A 1 68 ? 17.855 -7.270 -11.183 1.00 91.50 68 ALA A O 1
ATOM 540 N N . GLU A 1 69 ? 19.900 -7.938 -11.814 1.00 90.31 69 GLU A N 1
ATOM 541 C CA . GLU A 1 69 ? 20.146 -6.794 -12.701 1.00 90.31 69 GLU A CA 1
ATOM 542 C C . GLU A 1 69 ? 19.181 -6.759 -13.893 1.00 90.31 69 GLU A C 1
ATOM 544 O O . GLU A 1 69 ? 18.689 -5.694 -14.272 1.00 90.31 69 GLU A O 1
ATOM 549 N N . GLN A 1 70 ? 18.855 -7.918 -14.466 1.00 88.88 70 GLN A N 1
ATOM 550 C CA . GLN A 1 70 ? 17.885 -8.004 -15.557 1.00 88.88 70 GLN A CA 1
ATOM 551 C C . GLN A 1 70 ? 16.469 -7.614 -15.106 1.00 88.88 70 GLN A C 1
ATOM 553 O O . GLN A 1 70 ? 15.798 -6.845 -15.796 1.00 88.88 70 GLN A O 1
ATOM 558 N N . VAL A 1 71 ? 16.027 -8.083 -13.934 1.00 88.88 71 VAL A N 1
ATOM 559 C CA . VAL A 1 71 ? 14.723 -7.709 -13.361 1.00 88.88 71 VAL A CA 1
ATOM 560 C C . VAL A 1 71 ? 14.685 -6.220 -13.008 1.00 88.88 71 VAL A C 1
ATOM 562 O O . VAL A 1 71 ? 13.692 -5.565 -13.307 1.00 88.88 71 VAL A O 1
ATOM 565 N N . ARG A 1 72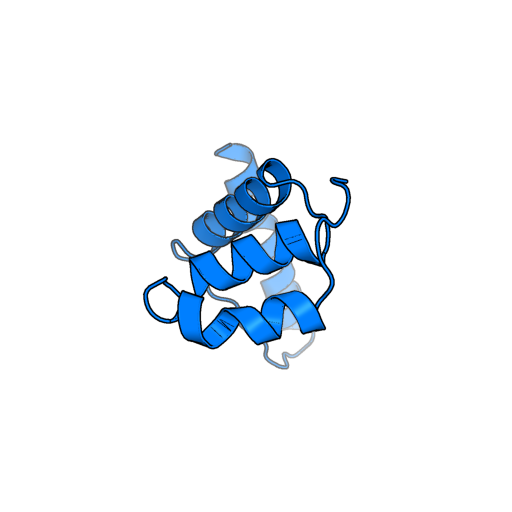 ? 15.773 -5.647 -12.473 1.00 86.56 72 ARG A N 1
ATOM 566 C CA . ARG A 1 72 ? 15.879 -4.199 -12.202 1.00 86.56 72 ARG A CA 1
ATOM 567 C C . ARG A 1 72 ? 15.738 -3.354 -13.468 1.00 86.56 72 ARG A C 1
ATOM 569 O O . ARG A 1 72 ? 15.062 -2.328 -13.443 1.00 86.56 72 ARG A O 1
ATOM 576 N N . LYS A 1 73 ? 16.351 -3.777 -14.580 1.00 89.88 73 LYS A N 1
ATOM 577 C CA . LYS A 1 73 ? 16.191 -3.103 -15.881 1.00 89.88 73 LYS A CA 1
ATOM 578 C C . LYS A 1 73 ? 14.745 -3.172 -16.368 1.00 89.88 73 LYS A C 1
ATOM 580 O O . LYS A 1 73 ? 14.185 -2.143 -16.730 1.00 89.88 73 LYS A O 1
ATOM 585 N N . MET A 1 74 ? 14.132 -4.354 -16.300 1.00 88.44 74 MET A N 1
ATOM 586 C CA . MET A 1 74 ? 12.736 -4.553 -16.694 1.00 88.44 74 MET A CA 1
ATOM 587 C C . MET A 1 74 ? 11.768 -3.722 -15.835 1.00 88.44 74 MET A C 1
ATOM 589 O O . MET A 1 74 ? 10.861 -3.090 -16.370 1.00 88.44 74 MET A O 1
ATOM 593 N N . GLU A 1 75 ? 11.983 -3.660 -14.518 1.00 88.62 75 GLU A N 1
ATOM 594 C CA . GLU A 1 75 ? 11.212 -2.811 -13.602 1.00 88.62 75 GLU A CA 1
ATOM 595 C C . GLU A 1 75 ? 11.342 -1.327 -13.976 1.00 88.62 75 GLU A C 1
ATOM 597 O O . GLU A 1 75 ? 10.341 -0.611 -14.042 1.00 88.62 75 GLU A O 1
ATOM 602 N N . ALA A 1 76 ? 12.563 -0.861 -14.258 1.00 85.19 76 ALA A N 1
ATOM 603 C CA . ALA A 1 76 ? 12.821 0.524 -14.636 1.00 85.19 76 ALA A CA 1
ATOM 604 C C . ALA A 1 76 ? 12.133 0.909 -15.957 1.00 85.19 76 ALA A C 1
ATOM 606 O O . ALA A 1 76 ? 11.533 1.983 -16.043 1.00 85.19 76 ALA A O 1
ATOM 607 N N . GLU A 1 77 ? 12.177 0.034 -16.963 1.00 86.31 77 GLU A N 1
ATOM 608 C CA . GLU A 1 77 ? 11.501 0.230 -18.250 1.00 86.31 77 GLU A CA 1
ATOM 609 C C . GLU A 1 77 ? 9.979 0.249 -18.092 1.00 86.31 77 GLU A C 1
ATOM 611 O O . GLU A 1 77 ? 9.319 1.177 -18.563 1.00 86.31 77 GLU A O 1
ATOM 616 N N . ALA A 1 78 ? 9.422 -0.717 -17.360 1.00 84.19 78 ALA A N 1
ATOM 617 C CA . ALA A 1 78 ? 7.985 -0.810 -17.142 1.00 84.19 78 ALA A CA 1
ATOM 618 C C . ALA A 1 78 ? 7.460 0.386 -16.317 1.00 84.19 78 ALA A C 1
ATOM 620 O O . ALA A 1 78 ? 6.401 0.944 -16.611 1.00 84.19 78 ALA A O 1
ATOM 621 N N . ARG A 1 79 ? 8.245 0.872 -15.343 1.00 78.56 79 ARG A N 1
ATOM 622 C CA . ARG A 1 79 ? 7.956 2.111 -14.603 1.00 78.56 79 ARG A CA 1
ATOM 623 C C . ARG A 1 79 ? 8.027 3.354 -15.494 1.00 78.56 79 ARG A C 1
ATOM 625 O O . ARG A 1 79 ? 7.211 4.261 -15.330 1.00 78.56 79 ARG A O 1
ATOM 632 N N . ALA A 1 80 ? 8.982 3.418 -16.421 1.00 83.62 80 ALA A N 1
ATOM 633 C CA . ALA A 1 80 ? 9.096 4.522 -17.372 1.00 83.62 80 ALA A CA 1
ATOM 634 C C . ALA A 1 80 ? 7.929 4.541 -18.371 1.00 83.62 80 ALA A C 1
ATOM 636 O O . ALA A 1 80 ? 7.440 5.617 -18.710 1.00 83.62 80 ALA A O 1
ATOM 637 N N . GLN A 1 81 ? 7.456 3.371 -18.806 1.00 80.94 81 GLN A N 1
ATOM 638 C CA . GLN A 1 81 ? 6.285 3.241 -19.671 1.00 80.94 81 GLN A CA 1
ATOM 639 C C . GLN A 1 81 ? 5.016 3.752 -18.976 1.00 80.94 81 GLN A C 1
ATOM 641 O O . GLN A 1 81 ? 4.360 4.646 -19.505 1.00 80.94 81 GLN A O 1
ATOM 646 N N . LEU A 1 82 ? 4.763 3.320 -17.735 1.00 76.00 82 LEU A N 1
ATOM 647 C CA . LEU A 1 82 ? 3.656 3.831 -16.916 1.00 76.00 82 LEU A CA 1
ATOM 648 C C . LEU A 1 82 ? 3.700 5.354 -16.705 1.00 76.00 82 LEU A C 1
ATOM 650 O O . LEU A 1 82 ? 2.660 5.998 -16.603 1.00 76.00 82 LEU A O 1
ATOM 654 N N . ALA A 1 83 ? 4.896 5.941 -16.601 1.00 74.75 83 ALA A N 1
ATOM 655 C CA . ALA A 1 83 ? 5.058 7.386 -16.440 1.00 74.75 83 ALA A CA 1
ATOM 656 C C . ALA A 1 83 ? 4.800 8.176 -17.734 1.00 74.75 83 ALA A C 1
ATOM 658 O O . ALA A 1 83 ? 4.516 9.366 -17.652 1.00 74.75 83 ALA A O 1
ATOM 659 N N . ARG A 1 84 ? 4.914 7.540 -18.909 1.00 73.38 84 ARG A N 1
ATOM 660 C CA . ARG A 1 84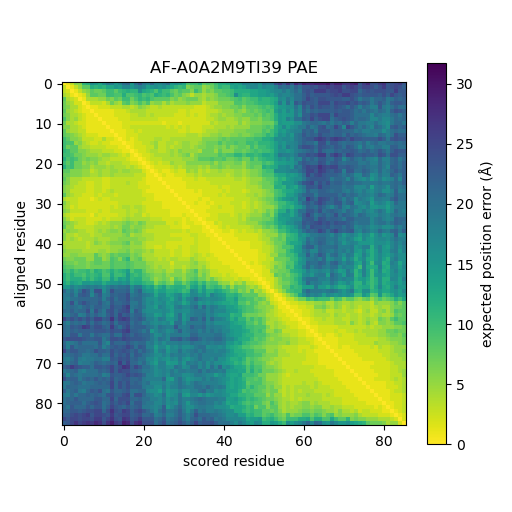 ? 4.593 8.142 -20.215 1.00 73.38 84 ARG A CA 1
ATOM 661 C C . ARG A 1 84 ? 3.107 8.065 -20.557 1.00 73.38 84 ARG A C 1
ATOM 663 O O . ARG A 1 84 ? 2.638 8.869 -21.351 1.00 73.38 84 ARG A O 1
ATOM 670 N N . GLU A 1 85 ? 2.405 7.078 -20.007 1.00 64.25 85 GLU A N 1
ATOM 671 C CA . GLU A 1 85 ? 0.967 6.865 -20.222 1.00 64.25 85 GLU A CA 1
ATOM 672 C C . GLU A 1 85 ? 0.080 7.674 -19.253 1.00 64.25 85 GLU A C 1
ATOM 674 O O . GLU A 1 85 ? -1.141 7.674 -19.402 1.00 64.25 85 GLU A O 1
ATOM 679 N N . LYS A 1 86 ? 0.683 8.373 -18.280 1.00 53.44 86 LYS A N 1
ATOM 680 C CA . LYS A 1 86 ? 0.031 9.340 -17.381 1.00 53.44 86 LYS A CA 1
ATOM 681 C C . LYS A 1 86 ? 0.117 10.765 -17.910 1.00 53.44 86 LYS A C 1
ATOM 683 O O . LYS A 1 86 ? -0.859 11.507 -17.661 1.00 53.44 86 LYS A O 1
#

Secondary structure (DSSP, 8-state):
-PPP-S-HHHHHTTHHHHTTS-HHHHHHHHHHHTS---HHHHHHHHHHHHHHHTT---------HHHHHHHHHHHHHHHHHHHH--